Protein AF-A0A933ECZ1-F1 (afdb_monomer)

Sequence (88 aa):
MPANRGETERTDGAGVGASAETLKVVQALRAGDEAAFASLVSRYHTAMIRLAMTYVSSVAVAEEVVQETWLAVLQGLDRFQGRSSLKT

pLDDT: mean 78.26, std 18.66, range [28.7, 97.56]

Solvent-accessible surface area (backbone atoms only — not comparable to full-atom values): 5285 Å² total; per-residue (Å²): 139,87,91,82,80,94,76,90,80,83,77,81,63,62,69,58,48,55,51,53,51,50,51,51,50,54,50,35,42,56,70,66,35,61,67,51,44,53,52,51,46,67,71,43,46,68,59,46,37,57,54,35,49,77,78,38,98,40,70,70,58,16,50,52,54,46,50,54,48,51,52,51,49,53,53,47,38,54,50,48,59,68,64,66,62,80,75,130

Foldseek 3Di:
DDPDDPDPDDDPPPVVVVVVVVVVLVVCLLVVNPVSLVVVCVVCVVVQLVVLVVVDVDSVVSNVVSVVVSVVVSVVSVVCNVPVPDDD

Radius of gyration: 20.77 Å; Cα contacts (8 Å, |Δi|>4): 30; chains: 1; bounding box: 45×36×68 Å

Structure (mmCIF, N/CA/C/O backbone):
data_AF-A0A933ECZ1-F1
#
_entry.id   AF-A0A933ECZ1-F1
#
loop_
_atom_site.group_PDB
_atom_site.id
_atom_site.type_symbol
_atom_site.label_atom_id
_atom_site.label_alt_id
_atom_site.label_comp_id
_atom_site.label_asym_id
_atom_site.label_entity_id
_atom_site.label_seq_id
_atom_site.pdbx_PDB_ins_code
_atom_site.Cartn_x
_atom_site.Cartn_y
_atom_site.Cartn_z
_atom_site.occupancy
_atom_site.B_iso_or_equiv
_atom_site.auth_seq_id
_atom_site.auth_comp_id
_atom_site.auth_asym_id
_atom_site.auth_atom_id
_atom_site.pdbx_PDB_model_num
ATOM 1 N N . MET A 1 1 ? 13.910 -29.210 51.300 1.00 43.97 1 MET A N 1
ATOM 2 C CA . MET A 1 1 ? 14.551 -28.577 50.123 1.00 43.97 1 MET A CA 1
ATOM 3 C C . MET A 1 1 ? 13.877 -29.136 48.873 1.00 43.97 1 MET A C 1
ATOM 5 O O . MET A 1 1 ? 13.679 -30.345 48.850 1.00 43.97 1 MET A O 1
ATOM 9 N N . PRO A 1 2 ? 13.378 -28.291 47.953 1.00 48.19 2 PRO A N 1
ATOM 10 C CA . PRO A 1 2 ? 12.087 -28.512 47.299 1.00 48.19 2 PRO A CA 1
ATOM 11 C C . PRO A 1 2 ? 12.187 -29.005 45.849 1.00 48.19 2 PRO A C 1
ATOM 13 O O . PRO A 1 2 ? 13.002 -28.519 45.071 1.00 48.19 2 PRO A O 1
ATOM 16 N N . ALA A 1 3 ? 11.269 -29.897 45.478 1.00 55.66 3 ALA A N 1
ATOM 17 C CA . ALA A 1 3 ? 10.876 -30.161 44.101 1.00 55.66 3 ALA A CA 1
ATOM 18 C C . ALA A 1 3 ? 9.449 -29.628 43.908 1.00 55.66 3 ALA A C 1
ATOM 20 O O . ALA A 1 3 ? 8.478 -30.311 44.213 1.00 55.66 3 ALA A O 1
ATOM 21 N N . ASN A 1 4 ? 9.328 -28.379 43.463 1.00 64.06 4 ASN A N 1
ATOM 22 C CA . ASN A 1 4 ? 8.132 -27.892 42.782 1.00 64.06 4 ASN A CA 1
ATOM 23 C C . ASN A 1 4 ? 8.528 -26.695 41.911 1.00 64.06 4 ASN A C 1
ATOM 25 O O . ASN A 1 4 ? 8.804 -25.611 42.424 1.00 64.06 4 ASN A O 1
ATOM 29 N N . ARG A 1 5 ? 8.589 -26.904 40.597 1.00 56.91 5 ARG A N 1
ATOM 30 C CA . ARG A 1 5 ? 8.644 -25.828 39.607 1.00 56.91 5 ARG A CA 1
ATOM 31 C C . ARG A 1 5 ? 7.582 -26.136 38.560 1.00 56.91 5 ARG A C 1
ATOM 33 O O . ARG A 1 5 ? 7.837 -26.831 37.583 1.00 56.91 5 ARG A O 1
ATOM 40 N N . GLY A 1 6 ? 6.367 -25.676 38.847 1.00 54.84 6 GLY A N 1
ATOM 41 C CA . GLY A 1 6 ? 5.271 -25.603 37.892 1.00 54.84 6 GLY A CA 1
ATOM 42 C C . GLY A 1 6 ? 5.562 -24.548 36.831 1.00 54.84 6 GLY A C 1
ATOM 43 O O . GLY A 1 6 ? 5.177 -23.396 36.979 1.00 54.84 6 GLY A O 1
ATOM 44 N N . GLU A 1 7 ? 6.239 -24.944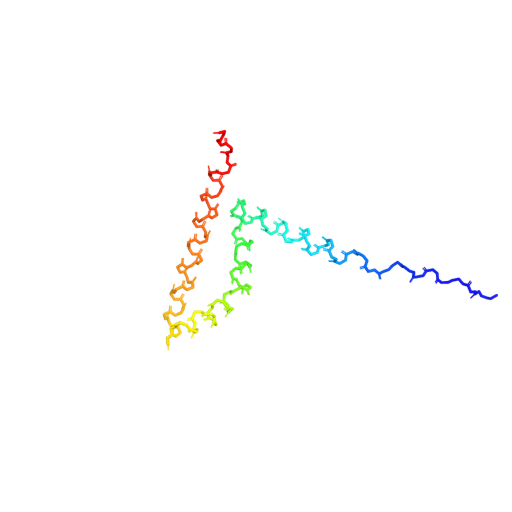 35.760 1.00 50.84 7 GLU A N 1
ATOM 45 C CA . GLU A 1 7 ? 6.452 -24.101 34.580 1.00 50.84 7 GLU A CA 1
ATOM 46 C C . GLU A 1 7 ? 5.980 -24.830 33.316 1.00 50.84 7 GLU A C 1
ATOM 48 O O . GLU A 1 7 ? 6.714 -24.987 32.348 1.00 50.84 7 GLU A O 1
ATOM 53 N N . THR A 1 8 ? 4.730 -25.292 33.312 1.00 53.94 8 THR A N 1
ATOM 54 C CA . THR A 1 8 ? 4.018 -25.690 32.082 1.00 53.94 8 THR A CA 1
ATOM 55 C C . THR A 1 8 ? 3.190 -24.549 31.491 1.00 53.94 8 THR A C 1
ATOM 57 O O . THR A 1 8 ? 2.263 -24.789 30.731 1.00 53.94 8 THR A O 1
ATOM 60 N N . GLU A 1 9 ? 3.515 -23.292 31.796 1.00 52.56 9 GLU A N 1
ATOM 61 C CA . GLU A 1 9 ? 2.712 -22.142 31.371 1.00 52.56 9 GLU A CA 1
ATOM 62 C C . GLU A 1 9 ? 3.553 -21.128 30.595 1.00 52.56 9 GLU A C 1
ATOM 64 O O . GLU A 1 9 ? 3.828 -20.011 31.029 1.00 52.56 9 GLU A O 1
ATOM 69 N N . ARG A 1 10 ? 4.028 -21.530 29.417 1.00 55.03 10 ARG A N 1
ATOM 70 C CA . ARG A 1 10 ? 4.529 -20.574 28.428 1.00 55.03 10 ARG A CA 1
ATOM 71 C C . ARG A 1 10 ? 4.472 -21.214 27.051 1.00 55.03 10 ARG A C 1
ATOM 73 O O . ARG A 1 10 ? 5.336 -22.021 26.747 1.00 55.03 10 ARG A O 1
ATOM 80 N N . THR A 1 11 ? 3.445 -20.879 26.262 1.00 55.00 11 THR A N 1
ATOM 81 C CA . THR A 1 11 ? 3.475 -20.682 24.786 1.00 55.00 11 THR A CA 1
ATOM 82 C C . THR A 1 11 ? 2.124 -20.825 24.056 1.00 55.00 11 THR A C 1
ATOM 84 O O . THR A 1 11 ? 2.127 -20.823 22.838 1.00 55.00 11 THR A O 1
ATOM 87 N N . ASP A 1 12 ? 0.951 -20.789 24.699 1.00 54.50 12 ASP A N 1
ATOM 88 C CA . ASP A 1 12 ? -0.321 -20.745 23.926 1.00 54.50 12 ASP A CA 1
ATOM 89 C C . ASP A 1 12 ? -0.763 -19.333 23.470 1.00 54.50 12 ASP A C 1
ATOM 91 O O . ASP A 1 12 ? -1.697 -19.174 22.685 1.00 54.50 12 ASP A O 1
ATOM 95 N N . GLY A 1 13 ? -0.073 -18.269 23.901 1.00 53.44 13 GLY A N 1
ATOM 96 C CA . GLY A 1 13 ? -0.459 -16.878 23.601 1.00 53.44 13 GLY A CA 1
ATOM 97 C C . GLY A 1 13 ? -0.012 -16.325 22.237 1.00 53.44 13 GLY A C 1
ATOM 98 O O . GLY A 1 13 ? -0.553 -15.319 21.778 1.00 53.44 13 GLY A O 1
ATOM 99 N N . ALA A 1 14 ? 0.966 -16.950 21.570 1.00 56.09 14 ALA A N 1
ATOM 100 C CA . ALA A 1 14 ? 1.581 -16.383 20.362 1.00 56.09 14 ALA A CA 1
ATOM 101 C C . ALA A 1 14 ? 0.697 -16.522 19.104 1.00 56.09 14 ALA A C 1
ATOM 103 O O . ALA A 1 14 ? 0.668 -15.619 18.267 1.00 56.09 14 ALA A O 1
ATOM 104 N N . GLY A 1 15 ? -0.074 -17.612 18.988 1.00 54.59 15 GLY A N 1
ATOM 105 C CA . GLY A 1 15 ? -0.953 -17.863 17.835 1.00 54.59 15 GLY A CA 1
ATOM 106 C C . GLY A 1 15 ? -2.221 -16.998 17.819 1.00 54.59 15 GLY A C 1
ATOM 107 O O . GLY A 1 15 ? -2.666 -16.538 16.763 1.00 54.59 15 GLY A O 1
ATOM 108 N N . VAL A 1 16 ? -2.776 -16.707 19.000 1.00 59.78 16 VAL A N 1
ATOM 109 C CA . VAL A 1 16 ? -3.954 -15.835 19.154 1.00 59.78 16 VAL A CA 1
ATOM 110 C C . VAL A 1 16 ? -3.571 -14.360 18.977 1.00 59.78 16 VAL A C 1
ATOM 112 O O . VAL A 1 16 ? -4.319 -13.601 18.359 1.00 59.78 16 VAL A O 1
ATOM 115 N N . GLY A 1 17 ? -2.379 -13.963 19.441 1.00 62.69 17 GLY A N 1
ATOM 116 C CA . GLY A 1 17 ? -1.864 -12.595 19.312 1.00 62.69 17 GLY A CA 1
ATOM 117 C C . GLY A 1 17 ? -1.662 -12.153 17.860 1.00 62.69 17 GLY A C 1
ATOM 118 O O . GLY A 1 17 ? -2.174 -11.104 17.471 1.00 62.69 17 GLY A O 1
ATOM 119 N N . ALA A 1 18 ? -1.011 -12.982 17.035 1.00 69.62 18 ALA A N 1
ATOM 120 C CA . ALA A 1 18 ? -0.786 -12.681 15.616 1.00 69.62 18 ALA A CA 1
ATOM 121 C C . ALA A 1 18 ? -2.099 -12.569 14.817 1.00 69.62 18 ALA A C 1
ATOM 123 O O . ALA A 1 18 ? -2.248 -11.705 13.950 1.00 69.62 18 ALA A O 1
ATOM 124 N N . SER A 1 19 ? -3.084 -13.412 15.142 1.00 76.62 19 SER A N 1
ATOM 125 C CA . SER A 1 19 ? -4.410 -13.376 14.515 1.00 76.62 19 SER A CA 1
ATOM 126 C C . SER A 1 19 ? -5.181 -12.108 14.898 1.00 76.62 19 SER A C 1
ATOM 128 O O . SER A 1 19 ? -5.748 -11.438 14.035 1.00 76.62 19 SER A O 1
ATOM 130 N N . ALA A 1 20 ? -5.158 -11.727 16.180 1.00 81.69 20 ALA A N 1
ATOM 131 C CA . ALA A 1 20 ? -5.799 -10.503 16.658 1.00 81.69 20 ALA A CA 1
ATOM 132 C C . ALA A 1 20 ? -5.138 -9.234 16.093 1.00 81.69 20 ALA A C 1
ATOM 134 O O . ALA A 1 20 ? -5.832 -8.277 15.752 1.00 81.69 20 ALA A O 1
ATOM 135 N N . GLU A 1 21 ? -3.811 -9.220 15.960 1.00 82.44 21 GLU A N 1
ATOM 136 C CA . GLU A 1 21 ? -3.072 -8.122 15.331 1.00 82.44 21 GLU A CA 1
ATOM 137 C C . GLU A 1 21 ? -3.423 -7.994 13.843 1.00 82.44 21 GLU A C 1
ATOM 139 O O . GLU A 1 21 ? -3.731 -6.900 13.369 1.00 82.44 21 GLU A O 1
ATOM 144 N N . THR A 1 22 ? -3.496 -9.122 13.133 1.00 84.44 22 THR A N 1
ATOM 145 C CA . THR A 1 22 ? -3.928 -9.163 11.728 1.00 84.44 22 THR A CA 1
ATOM 146 C C . THR A 1 22 ? -5.337 -8.590 11.567 1.00 84.44 22 THR A C 1
ATOM 148 O O . THR A 1 22 ? -5.566 -7.739 10.708 1.00 84.44 22 THR A O 1
ATOM 151 N N . LEU A 1 23 ? -6.279 -8.986 12.431 1.00 85.44 23 LEU A N 1
ATOM 152 C CA . LEU A 1 23 ? -7.647 -8.461 12.409 1.00 85.44 23 LEU A CA 1
ATOM 153 C C . LEU A 1 23 ? -7.697 -6.951 12.673 1.00 85.44 23 LEU A C 1
ATOM 155 O O . LEU A 1 23 ? -8.478 -6.251 12.028 1.00 85.44 23 LEU A O 1
ATOM 159 N N . LYS A 1 24 ? -6.865 -6.430 13.582 1.00 86.81 24 LYS A N 1
ATOM 160 C CA . LYS A 1 24 ? -6.772 -4.983 13.840 1.00 86.81 24 LYS A CA 1
ATOM 161 C C . LYS A 1 24 ? -6.275 -4.221 12.615 1.00 86.81 24 LYS A C 1
ATOM 163 O O . LYS A 1 24 ? -6.881 -3.215 12.260 1.00 86.81 24 LYS A O 1
ATOM 168 N N . VAL A 1 25 ? -5.236 -4.720 11.944 1.00 84.56 25 VAL A N 1
ATOM 169 C CA . VAL A 1 25 ? -4.724 -4.114 10.703 1.00 84.56 25 VAL A CA 1
ATOM 170 C C . VAL A 1 25 ? -5.801 -4.117 9.620 1.00 84.56 25 VAL A C 1
ATOM 172 O O . VAL A 1 25 ? -6.037 -3.092 8.989 1.00 84.56 25 VAL A O 1
ATOM 175 N N . VAL A 1 26 ? -6.518 -5.230 9.444 1.00 84.19 26 VAL A N 1
ATOM 176 C CA . VAL A 1 26 ? -7.618 -5.317 8.469 1.00 84.19 26 VAL A CA 1
ATOM 177 C C . VAL A 1 26 ? -8.734 -4.319 8.785 1.00 84.19 26 VAL A C 1
ATOM 179 O O . VAL A 1 26 ? -9.263 -3.693 7.868 1.00 84.19 26 VAL A O 1
ATOM 182 N N . GLN A 1 27 ? -9.094 -4.144 10.058 1.00 86.12 27 GLN A N 1
ATOM 183 C CA . GLN A 1 27 ? -10.100 -3.155 10.449 1.00 86.12 27 GLN A CA 1
ATOM 184 C C . GLN A 1 27 ? -9.628 -1.717 10.217 1.00 86.12 27 GLN A C 1
ATOM 186 O O . GLN A 1 27 ? -10.402 -0.922 9.694 1.00 86.12 27 GLN A O 1
ATOM 191 N N . ALA A 1 28 ? -8.370 -1.399 10.525 1.00 85.88 28 ALA A N 1
ATOM 192 C CA . ALA A 1 28 ? -7.798 -0.078 10.267 1.00 85.88 28 ALA A CA 1
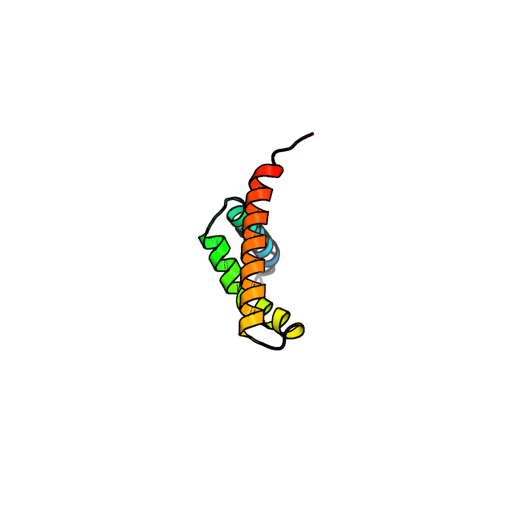ATOM 193 C C . ALA A 1 28 ? -7.781 0.245 8.760 1.00 85.88 28 ALA A C 1
ATOM 195 O O . ALA A 1 28 ? -8.259 1.298 8.346 1.00 85.88 28 ALA A O 1
ATOM 196 N N . LEU A 1 29 ? -7.361 -0.707 7.918 1.00 84.62 29 LEU A N 1
ATOM 197 C CA . LEU A 1 29 ? -7.405 -0.566 6.456 1.00 84.62 29 LEU A CA 1
ATOM 198 C C . LEU A 1 29 ? -8.833 -0.347 5.933 1.00 84.62 29 LEU A C 1
ATOM 200 O O . LEU A 1 29 ? -9.049 0.429 5.006 1.00 84.62 29 LEU A O 1
ATOM 204 N N . ARG A 1 30 ? -9.824 -1.012 6.539 1.00 80.75 30 ARG A N 1
ATOM 205 C CA . ARG A 1 30 ? -11.244 -0.808 6.217 1.00 80.75 30 ARG A CA 1
ATOM 206 C C . ARG A 1 30 ? -11.799 0.515 6.725 1.00 80.75 30 ARG A C 1
ATOM 208 O O . ARG A 1 30 ? -12.808 0.942 6.196 1.00 80.75 30 ARG A O 1
ATOM 215 N N . ALA A 1 31 ? -11.195 1.138 7.727 1.00 84.31 31 ALA A N 1
ATOM 216 C CA . ALA A 1 31 ? -11.592 2.458 8.206 1.00 84.31 31 ALA A CA 1
ATOM 217 C C 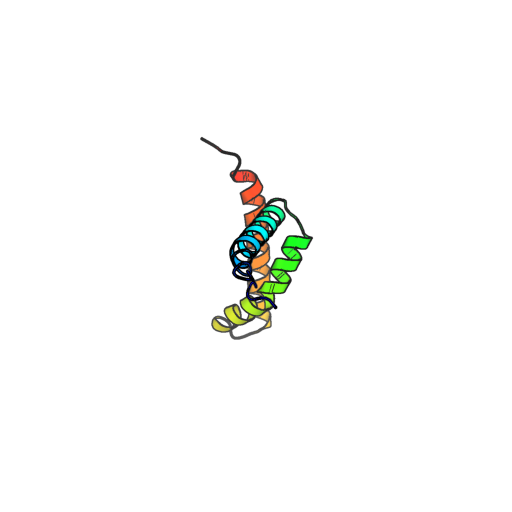. ALA A 1 31 ? -10.922 3.600 7.418 1.00 84.31 31 ALA A C 1
ATOM 219 O O . ALA A 1 31 ? -11.134 4.763 7.746 1.00 84.31 31 ALA A O 1
ATOM 220 N N . GLY A 1 32 ? -10.103 3.278 6.408 1.00 81.50 32 GLY A N 1
ATOM 221 C CA . GLY A 1 32 ? -9.335 4.268 5.654 1.00 81.50 32 GLY A CA 1
ATOM 222 C C . GLY A 1 32 ? -8.119 4.806 6.411 1.00 81.50 32 GLY A C 1
ATOM 223 O O . GLY A 1 32 ? -7.658 5.898 6.102 1.00 81.50 32 GLY A O 1
ATOM 224 N N . ASP A 1 33 ? -7.596 4.071 7.399 1.00 86.81 33 ASP A N 1
ATOM 225 C CA . ASP A 1 33 ? -6.397 4.476 8.136 1.00 86.81 33 ASP A CA 1
ATOM 226 C C . ASP A 1 33 ? -5.170 4.500 7.204 1.00 86.81 33 ASP A C 1
ATOM 228 O O . ASP A 1 33 ? -4.631 3.461 6.801 1.00 86.81 33 ASP A O 1
ATOM 232 N N . GLU A 1 34 ? -4.727 5.712 6.868 1.00 84.81 34 GLU A N 1
ATOM 233 C CA . GLU A 1 34 ? -3.578 5.958 5.997 1.00 84.81 34 GLU A CA 1
ATOM 234 C C . GLU A 1 34 ? -2.271 5.395 6.570 1.00 84.81 34 GLU A C 1
ATOM 236 O O . GLU A 1 34 ? -1.426 4.915 5.813 1.00 84.81 34 GLU A O 1
ATOM 241 N N . ALA A 1 35 ? -2.095 5.396 7.895 1.00 88.50 35 ALA A N 1
ATOM 242 C CA . ALA A 1 35 ? -0.888 4.873 8.530 1.00 88.50 35 ALA A CA 1
ATOM 243 C C . ALA A 1 35 ? -0.846 3.340 8.456 1.00 88.50 35 ALA A C 1
ATOM 245 O O . ALA A 1 35 ? 0.209 2.753 8.180 1.00 88.50 35 ALA A O 1
ATOM 246 N N . ALA A 1 36 ? -1.996 2.683 8.634 1.00 88.50 36 ALA A N 1
ATOM 247 C CA . ALA A 1 36 ? -2.122 1.244 8.416 1.00 88.50 36 ALA A CA 1
ATOM 248 C C . ALA A 1 36 ? -1.825 0.877 6.954 1.00 88.50 36 ALA A C 1
ATOM 250 O O . ALA A 1 36 ? -1.110 -0.098 6.695 1.00 88.50 36 ALA A O 1
ATOM 251 N N . PHE A 1 37 ? -2.310 1.680 6.002 1.00 87.88 37 PHE A N 1
ATOM 252 C CA . PHE A 1 37 ? -2.025 1.492 4.580 1.00 87.88 37 PHE A CA 1
ATOM 253 C C . PHE A 1 37 ? -0.543 1.700 4.254 1.00 87.88 37 PHE A C 1
ATOM 255 O O . PHE A 1 37 ? 0.069 0.830 3.637 1.00 87.88 37 PHE A O 1
ATOM 262 N N . ALA A 1 38 ? 0.076 2.781 4.729 1.00 90.50 38 ALA A N 1
ATOM 263 C CA . ALA A 1 38 ? 1.499 3.049 4.520 1.00 90.50 38 ALA A CA 1
ATOM 264 C C . ALA A 1 38 ? 2.389 1.922 5.074 1.00 90.50 38 ALA A C 1
ATOM 266 O O . ALA A 1 38 ? 3.354 1.506 4.426 1.00 90.50 38 ALA A O 1
ATOM 267 N N . SER A 1 39 ? 2.034 1.375 6.241 1.00 91.19 39 SER A N 1
ATOM 268 C CA . SER A 1 39 ? 2.724 0.225 6.835 1.00 91.19 39 SER A CA 1
ATOM 269 C C . SER A 1 39 ? 2.587 -1.038 5.975 1.00 91.19 39 SER A C 1
ATOM 271 O O . SER A 1 39 ? 3.572 -1.744 5.739 1.00 91.19 39 SER A O 1
ATOM 273 N N . LEU A 1 40 ? 1.388 -1.298 5.441 1.00 90.50 40 LEU A N 1
ATOM 274 C CA . LEU A 1 40 ? 1.138 -2.406 4.518 1.00 90.50 40 LEU A CA 1
ATOM 275 C C . LEU A 1 40 ? 1.966 -2.258 3.233 1.00 90.50 40 LEU A C 1
ATOM 277 O O . LEU A 1 40 ? 2.664 -3.195 2.839 1.00 90.50 40 LEU A O 1
ATOM 281 N N . VAL A 1 41 ? 1.932 -1.074 2.616 1.00 91.50 41 VAL A N 1
ATOM 282 C CA . VAL A 1 41 ? 2.703 -0.763 1.408 1.00 91.50 41 VAL A CA 1
ATOM 283 C C . VAL A 1 41 ? 4.185 -0.985 1.669 1.00 91.50 41 VAL A C 1
ATOM 285 O O . VAL A 1 41 ? 4.807 -1.775 0.965 1.00 91.50 41 VAL A O 1
ATOM 288 N N . SER A 1 42 ? 4.741 -0.377 2.717 1.00 92.31 42 SER A N 1
ATOM 289 C CA . SER A 1 42 ? 6.159 -0.517 3.069 1.00 92.31 42 SER A CA 1
ATOM 290 C C . SER A 1 42 ? 6.573 -1.982 3.251 1.00 92.31 42 SER A C 1
ATOM 292 O O . SER A 1 42 ? 7.622 -2.400 2.755 1.00 92.31 42 SER A O 1
ATOM 294 N N . ARG A 1 43 ? 5.722 -2.791 3.895 1.00 93.88 43 ARG A N 1
ATOM 295 C CA . ARG A 1 43 ? 5.989 -4.213 4.145 1.00 93.88 43 ARG A CA 1
ATOM 296 C C . ARG A 1 43 ? 6.010 -5.054 2.869 1.00 93.88 43 ARG A C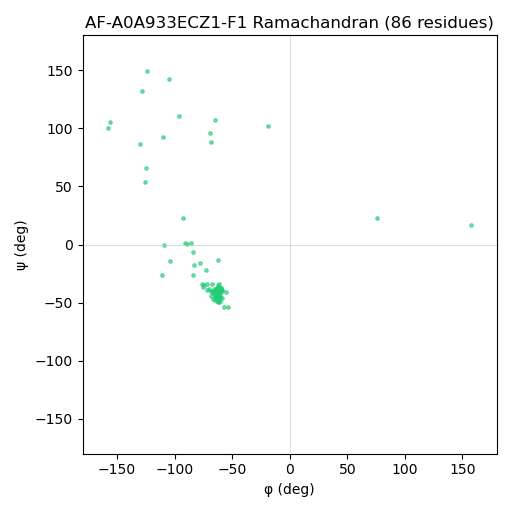 1
ATOM 298 O O . ARG A 1 43 ? 6.843 -5.952 2.757 1.00 93.88 43 ARG A O 1
ATOM 305 N N . TYR A 1 44 ? 5.098 -4.801 1.931 1.00 94.38 44 TYR A N 1
ATOM 306 C CA . TYR A 1 44 ? 4.903 -5.672 0.765 1.00 94.38 44 TYR A CA 1
ATOM 307 C C . TYR A 1 44 ? 5.481 -5.122 -0.540 1.00 94.38 44 TYR A C 1
ATOM 309 O O . TYR A 1 44 ? 5.658 -5.895 -1.481 1.00 94.38 44 TYR A O 1
ATOM 317 N N . HIS A 1 45 ? 5.836 -3.839 -0.607 1.00 92.38 45 HIS A N 1
ATOM 318 C CA . HIS A 1 45 ? 6.303 -3.188 -1.833 1.00 92.38 45 HIS A CA 1
ATOM 319 C C . HIS A 1 45 ? 7.473 -3.938 -2.481 1.00 92.38 45 HIS A C 1
ATOM 321 O O . HIS A 1 45 ? 7.365 -4.375 -3.624 1.00 92.38 45 HIS A O 1
ATOM 327 N N . THR A 1 46 ? 8.548 -4.206 -1.734 1.00 94.94 46 THR A N 1
ATOM 328 C CA . THR A 1 46 ? 9.721 -4.931 -2.253 1.00 94.94 46 THR A CA 1
ATOM 329 C C . THR A 1 46 ? 9.373 -6.332 -2.763 1.00 94.94 46 THR A C 1
ATOM 331 O O . THR A 1 46 ? 9.919 -6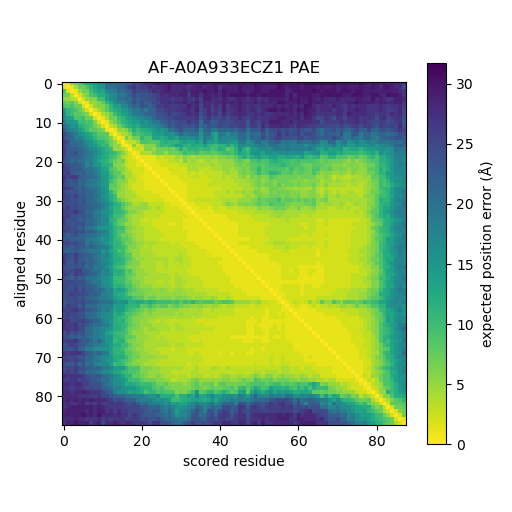.780 -3.770 1.00 94.94 46 THR A O 1
ATOM 334 N N . ALA A 1 47 ? 8.466 -7.040 -2.086 1.00 96.62 47 ALA A N 1
ATOM 335 C CA . ALA A 1 47 ? 8.032 -8.367 -2.516 1.00 96.62 47 ALA A CA 1
ATOM 336 C C . ALA A 1 47 ? 7.217 -8.299 -3.817 1.00 96.62 47 ALA A C 1
ATOM 338 O O . ALA A 1 47 ? 7.417 -9.125 -4.705 1.00 96.62 47 ALA A O 1
ATOM 339 N N . MET A 1 48 ? 6.355 -7.292 -3.963 1.00 96.25 48 MET A N 1
ATOM 340 C CA . MET A 1 48 ? 5.572 -7.102 -5.184 1.00 96.25 48 MET A CA 1
ATOM 341 C C . MET A 1 48 ? 6.421 -6.627 -6.360 1.00 96.25 48 MET A C 1
ATOM 343 O O . MET A 1 48 ? 6.186 -7.082 -7.472 1.00 96.25 48 MET A O 1
ATOM 347 N N . ILE A 1 49 ? 7.454 -5.809 -6.132 1.00 96.75 49 ILE A N 1
ATOM 348 C CA . ILE A 1 49 ? 8.430 -5.466 -7.179 1.00 96.75 49 ILE A CA 1
ATOM 349 C C . ILE A 1 49 ? 9.142 -6.728 -7.665 1.00 96.75 49 ILE A C 1
ATOM 351 O O . ILE A 1 49 ? 9.218 -6.969 -8.867 1.00 96.75 49 ILE A O 1
ATOM 355 N N . ARG A 1 50 ? 9.610 -7.584 -6.745 1.00 96.50 50 ARG A N 1
ATOM 356 C CA . ARG A 1 50 ? 10.240 -8.866 -7.108 1.00 96.50 50 ARG A CA 1
ATOM 357 C C . ARG A 1 50 ? 9.301 -9.761 -7.911 1.00 96.50 50 ARG A C 1
ATOM 359 O O . ARG A 1 50 ? 9.756 -10.400 -8.851 1.00 96.50 50 ARG A O 1
ATOM 366 N N . LEU A 1 51 ? 8.018 -9.790 -7.555 1.00 96.69 51 LEU A N 1
ATOM 367 C CA . LEU A 1 51 ? 7.001 -10.520 -8.305 1.00 96.69 51 LEU A CA 1
ATOM 368 C C . LEU A 1 51 ? 6.768 -9.906 -9.691 1.00 96.69 51 LEU A C 1
ATOM 370 O O . LEU A 1 51 ? 6.759 -10.625 -10.678 1.00 96.69 51 LEU A O 1
ATOM 374 N N . ALA A 1 52 ? 6.619 -8.588 -9.803 1.00 96.62 52 ALA A N 1
ATOM 375 C CA . ALA A 1 52 ? 6.427 -7.925 -11.090 1.00 96.62 52 ALA A CA 1
ATOM 376 C C . ALA A 1 52 ? 7.625 -8.161 -12.027 1.00 96.62 52 ALA A C 1
ATOM 378 O O . ALA A 1 52 ? 7.438 -8.464 -13.204 1.00 96.62 52 ALA A O 1
ATOM 379 N N . MET A 1 53 ? 8.846 -8.151 -11.487 1.00 97.56 53 MET A N 1
ATOM 380 C CA . MET A 1 53 ? 10.078 -8.472 -12.217 1.00 97.56 53 MET A CA 1
ATOM 381 C C . MET A 1 53 ? 10.132 -9.908 -12.767 1.00 97.56 53 MET A C 1
ATOM 383 O O . MET A 1 53 ? 10.976 -10.188 -13.615 1.00 97.56 53 MET A O 1
ATOM 387 N N . THR A 1 54 ? 9.250 -10.827 -12.348 1.00 97.44 54 THR A N 1
ATOM 388 C CA . THR A 1 54 ? 9.129 -12.139 -13.015 1.00 97.44 54 THR A CA 1
ATOM 389 C C . THR A 1 54 ? 8.339 -12.068 -14.323 1.00 97.44 54 THR A C 1
ATOM 391 O O . THR A 1 54 ? 8.398 -13.005 -15.113 1.00 97.44 54 THR A O 1
ATOM 394 N N . TYR A 1 55 ? 7.596 -10.981 -14.552 1.00 96.44 55 TYR A N 1
ATOM 395 C CA . TYR A 1 55 ? 6.749 -10.771 -15.731 1.00 96.44 55 TYR A CA 1
ATOM 396 C C . TYR A 1 55 ? 7.275 -9.679 -16.667 1.00 96.44 55 TYR A C 1
ATOM 398 O O . TYR A 1 55 ? 6.990 -9.720 -17.862 1.00 96.44 55 TYR A O 1
ATOM 406 N N . VAL A 1 56 ? 8.039 -8.711 -16.151 1.00 95.62 56 VAL A N 1
ATOM 407 C CA . VAL A 1 56 ? 8.592 -7.598 -16.937 1.00 95.62 56 VAL A CA 1
ATOM 408 C C . VAL A 1 56 ? 10.111 -7.526 -16.818 1.00 95.62 56 VAL A C 1
ATOM 410 O O . VAL A 1 56 ? 10.689 -7.863 -15.791 1.00 95.62 56 VAL A O 1
ATOM 413 N N . SER A 1 57 ? 10.772 -7.053 -17.874 1.00 90.88 57 SER A N 1
ATOM 414 C CA . SER A 1 57 ? 12.242 -6.994 -17.942 1.00 90.88 57 SER A CA 1
ATOM 415 C C . SER A 1 57 ? 12.845 -5.677 -17.434 1.00 90.88 57 SER A C 1
ATOM 417 O O . SER A 1 57 ? 14.059 -5.507 -17.492 1.00 90.88 57 SER A O 1
ATOM 419 N N . SER A 1 58 ? 12.024 -4.733 -16.961 1.00 96.25 58 SER A N 1
ATOM 420 C CA . SER A 1 58 ? 12.455 -3.403 -16.513 1.00 96.25 58 SER A CA 1
ATOM 421 C C . SER A 1 58 ? 11.920 -3.088 -15.122 1.00 96.25 58 SER A C 1
ATOM 423 O O . SER A 1 58 ? 10.721 -3.212 -14.876 1.00 96.25 58 SER A O 1
ATOM 425 N N . VAL A 1 59 ? 12.806 -2.608 -14.245 1.00 94.06 59 VAL A N 1
ATOM 426 C CA . VAL A 1 59 ? 12.455 -2.172 -12.884 1.00 94.06 59 VAL A CA 1
ATOM 427 C C . VAL A 1 59 ? 11.467 -1.011 -12.914 1.00 94.06 59 VAL A C 1
ATOM 429 O O . VAL A 1 59 ? 10.494 -1.041 -12.175 1.00 94.06 59 VAL A O 1
ATOM 432 N N . ALA A 1 60 ? 11.647 -0.046 -13.819 1.00 96.56 60 ALA A N 1
ATOM 433 C CA . ALA A 1 60 ? 10.730 1.088 -13.942 1.00 96.56 60 ALA A CA 1
ATOM 434 C C . ALA A 1 60 ? 9.298 0.635 -14.286 1.00 96.56 60 ALA A C 1
ATOM 436 O O . ALA A 1 60 ? 8.332 1.109 -13.701 1.00 96.56 60 ALA A O 1
ATOM 437 N N . VAL A 1 61 ? 9.160 -0.355 -15.178 1.00 96.81 61 VAL A N 1
ATOM 438 C CA . VAL A 1 61 ? 7.845 -0.917 -15.533 1.00 96.81 61 VA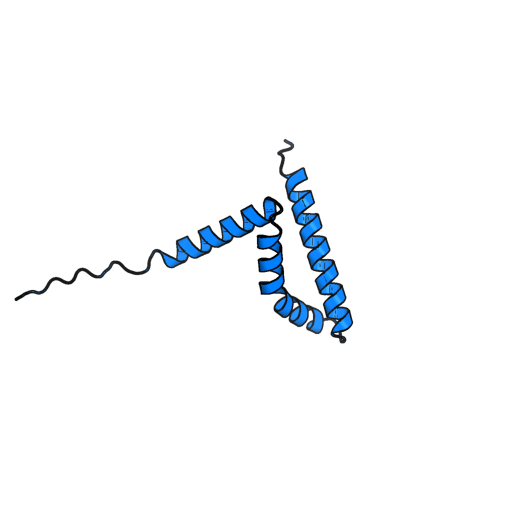L A CA 1
ATOM 439 C C . VAL A 1 61 ? 7.263 -1.718 -14.364 1.00 96.81 61 VAL A C 1
ATOM 441 O O . VAL A 1 61 ? 6.065 -1.655 -14.104 1.00 96.81 61 VAL A O 1
ATOM 444 N N . ALA A 1 62 ? 8.096 -2.457 -13.626 1.00 96.75 62 ALA A N 1
ATOM 445 C CA . ALA A 1 62 ? 7.653 -3.164 -12.427 1.00 96.75 62 ALA A CA 1
ATOM 446 C C . ALA A 1 62 ? 7.135 -2.192 -11.353 1.00 96.75 62 ALA A C 1
ATOM 448 O O . ALA A 1 62 ? 6.117 -2.468 -10.718 1.00 96.75 62 ALA A O 1
ATOM 449 N N . GLU A 1 63 ? 7.803 -1.052 -11.177 1.00 96.12 63 GLU A N 1
ATOM 450 C CA . GLU A 1 63 ? 7.382 0.011 -10.264 1.00 96.12 63 GLU A CA 1
ATOM 451 C C . GLU A 1 63 ? 6.045 0.628 -10.669 1.00 96.12 63 GLU A C 1
ATOM 453 O O . GLU A 1 63 ? 5.194 0.807 -9.799 1.00 96.12 63 GLU A O 1
ATOM 458 N N . GLU A 1 64 ? 5.823 0.909 -11.954 1.00 96.56 64 GLU A N 1
ATOM 459 C CA . GLU A 1 64 ? 4.527 1.398 -12.447 1.00 96.56 64 GLU A CA 1
ATOM 460 C C . GLU A 1 64 ? 3.403 0.392 -12.170 1.00 96.56 64 GLU A C 1
ATOM 462 O O . GLU A 1 64 ? 2.381 0.746 -11.583 1.00 96.56 64 GLU A O 1
ATOM 467 N N . VAL A 1 65 ? 3.606 -0.888 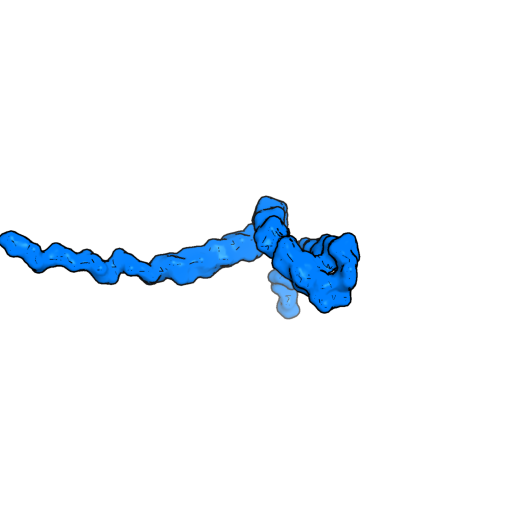-12.499 1.00 96.56 65 VAL A N 1
ATOM 468 C CA . VAL A 1 65 ? 2.600 -1.940 -12.260 1.00 96.56 65 VAL A CA 1
ATOM 469 C C . VAL A 1 65 ? 2.273 -2.074 -10.771 1.00 96.56 65 VAL A C 1
ATOM 471 O O . VAL A 1 65 ? 1.107 -2.210 -10.387 1.00 96.56 65 VAL A O 1
ATOM 474 N N . VAL A 1 66 ? 3.292 -2.034 -9.910 1.00 96.38 66 VAL A N 1
ATOM 475 C CA . VAL A 1 66 ? 3.109 -2.106 -8.455 1.00 96.38 66 VAL A CA 1
ATOM 476 C C . VAL A 1 66 ? 2.366 -0.882 -7.923 1.00 96.38 66 VAL A C 1
ATOM 478 O O . VAL A 1 66 ? 1.501 -1.037 -7.059 1.00 96.38 66 VAL A O 1
ATOM 481 N N . GLN A 1 67 ? 2.657 0.313 -8.436 1.00 95.25 67 GLN A N 1
ATOM 482 C CA . GLN A 1 67 ? 1.941 1.535 -8.068 1.00 95.25 67 GLN A CA 1
ATOM 483 C C . GLN A 1 67 ? 0.459 1.459 -8.457 1.00 95.25 67 GLN A C 1
ATOM 485 O O . GLN A 1 67 ? -0.401 1.641 -7.593 1.00 95.25 67 GLN A O 1
ATOM 490 N N . GLU A 1 68 ? 0.151 1.081 -9.700 1.00 95.56 68 GLU A N 1
ATOM 491 C CA . GLU A 1 68 ? -1.232 0.904 -10.172 1.00 95.56 68 GLU A CA 1
ATOM 492 C C . GLU A 1 68 ? -1.987 -0.151 -9.352 1.00 95.56 68 GLU A C 1
ATOM 494 O O . GLU A 1 68 ? -3.162 0.013 -9.017 1.00 95.56 68 GLU A O 1
ATOM 499 N N . THR A 1 69 ? -1.294 -1.217 -8.948 1.00 94.38 69 THR A N 1
ATOM 500 C CA . THR A 1 69 ? -1.868 -2.257 -8.085 1.00 94.38 69 THR A CA 1
ATOM 501 C C . THR A 1 69 ? -2.258 -1.697 -6.718 1.00 94.38 69 THR A C 1
ATOM 503 O O . THR A 1 69 ? -3.355 -1.975 -6.231 1.00 94.38 69 THR A O 1
ATOM 506 N N . TRP A 1 70 ? -1.405 -0.879 -6.093 1.00 92.38 70 TRP A N 1
ATOM 507 C CA . TRP A 1 70 ? -1.735 -0.243 -4.815 1.00 92.38 70 TRP A CA 1
ATOM 508 C C . TRP A 1 70 ? -2.909 0.731 -4.927 1.00 92.38 70 TRP A C 1
ATOM 510 O O . TRP A 1 70 ? -3.766 0.745 -4.040 1.00 92.38 70 TRP A O 1
ATOM 520 N N . LEU A 1 71 ? -2.993 1.490 -6.023 1.00 90.50 71 LEU A N 1
ATOM 521 C CA . LEU A 1 71 ? -4.134 2.365 -6.299 1.00 90.50 71 LEU A CA 1
ATOM 522 C C . LEU A 1 71 ? -5.431 1.560 -6.455 1.00 90.50 71 LEU A C 1
ATOM 524 O O . LEU A 1 71 ? -6.448 1.910 -5.851 1.00 90.50 71 LEU A O 1
ATOM 528 N N . ALA A 1 72 ? -5.394 0.445 -7.187 1.00 90.12 72 ALA A N 1
ATOM 529 C CA . ALA A 1 72 ? -6.541 -0.448 -7.332 1.00 90.12 72 ALA A CA 1
ATOM 530 C C . ALA A 1 72 ? -6.976 -1.060 -5.987 1.00 90.12 72 ALA A C 1
ATOM 532 O O . ALA A 1 72 ? -8.174 -1.159 -5.710 1.00 90.12 72 ALA A O 1
ATOM 533 N N . VAL A 1 73 ? -6.023 -1.428 -5.124 1.00 87.12 73 VAL A N 1
ATOM 534 C CA . VAL A 1 73 ? -6.309 -1.911 -3.762 1.00 87.12 73 VAL A CA 1
ATOM 535 C C . VAL A 1 73 ? -6.979 -0.823 -2.924 1.00 87.12 73 VAL A C 1
ATOM 537 O O . VAL A 1 73 ? -7.989 -1.102 -2.280 1.00 87.12 73 VAL A O 1
ATOM 540 N N . LEU A 1 74 ? -6.471 0.412 -2.960 1.00 83.19 74 LEU A N 1
ATOM 541 C CA . LEU A 1 74 ? -7.040 1.538 -2.216 1.00 83.19 74 LEU A CA 1
ATOM 542 C C . LEU A 1 74 ? -8.479 1.844 -2.662 1.00 83.19 74 LEU A C 1
ATOM 544 O O . LEU A 1 74 ? -9.382 1.932 -1.831 1.00 83.19 74 LEU A O 1
ATOM 548 N N . GLN A 1 75 ? -8.719 1.909 -3.973 1.00 84.25 75 GLN A N 1
ATOM 549 C CA . GLN A 1 75 ? -10.066 2.074 -4.535 1.00 84.25 75 GLN A CA 1
ATOM 550 C C . GLN A 1 75 ? -10.987 0.895 -4.185 1.00 84.25 75 GLN A C 1
ATOM 552 O O . GLN A 1 75 ? -12.184 1.068 -3.944 1.00 84.25 75 GLN A O 1
ATOM 557 N N . GLY A 1 76 ? -10.440 -0.323 -4.156 1.00 82.69 76 GLY A N 1
ATOM 558 C CA . GLY A 1 76 ? -11.152 -1.525 -3.737 1.00 82.69 76 GLY A CA 1
ATOM 559 C C . GLY A 1 76 ? -11.583 -1.465 -2.273 1.00 82.69 76 GLY A C 1
ATOM 560 O O . GLY A 1 76 ? -12.717 -1.837 -1.968 1.00 82.69 76 GLY A O 1
ATOM 561 N N . LEU A 1 77 ? -10.721 -0.959 -1.387 1.00 77.75 77 LEU A N 1
ATOM 562 C CA . LEU A 1 77 ? -11.027 -0.750 0.030 1.00 77.75 77 LEU A CA 1
ATOM 563 C C . LEU A 1 77 ? -12.122 0.304 0.218 1.00 77.75 77 LEU A C 1
ATOM 565 O O . LEU A 1 77 ? -13.077 0.037 0.943 1.00 77.75 77 LEU A O 1
ATOM 569 N N . ASP A 1 78 ? -12.048 1.439 -0.476 1.00 70.31 78 ASP A N 1
ATOM 570 C CA . ASP A 1 78 ? -13.087 2.481 -0.438 1.00 70.31 78 ASP A CA 1
ATOM 571 C C . ASP A 1 78 ? -14.450 1.955 -0.940 1.00 70.31 78 ASP A C 1
ATOM 573 O O . ASP A 1 78 ? -15.487 2.062 -0.279 1.00 70.31 78 ASP A O 1
ATOM 577 N N . ARG A 1 79 ? -14.460 1.214 -2.057 1.00 65.81 79 ARG A N 1
ATOM 578 C CA . ARG A 1 79 ? -15.676 0.537 -2.545 1.00 65.81 79 ARG A CA 1
ATOM 579 C C . ARG A 1 79 ? -16.196 -0.515 -1.560 1.00 65.81 79 ARG A C 1
ATOM 581 O O . ARG A 1 79 ? -17.410 -0.722 -1.463 1.00 65.81 79 ARG A O 1
ATOM 588 N N . PHE A 1 80 ? -15.304 -1.210 -0.858 1.00 59.19 80 PHE A N 1
ATOM 589 C CA . PHE A 1 80 ? -15.668 -2.202 0.150 1.00 59.19 80 PHE A CA 1
ATOM 590 C C . PHE A 1 80 ? -16.334 -1.545 1.372 1.00 59.19 80 PHE A C 1
ATOM 592 O O . PHE A 1 80 ? -17.281 -2.124 1.917 1.00 59.19 80 PHE A O 1
ATOM 599 N N . GLN A 1 81 ? -15.915 -0.326 1.737 1.00 57.97 81 GLN A N 1
ATOM 600 C CA . GLN A 1 81 ? -16.576 0.516 2.742 1.00 57.97 81 GLN A CA 1
ATOM 601 C C . GLN A 1 81 ? -18.004 0.902 2.314 1.00 57.97 81 GLN A C 1
ATOM 603 O O . GLN A 1 81 ? -18.919 0.867 3.135 1.00 57.97 81 GLN A O 1
ATOM 608 N N . GLY A 1 82 ? -18.232 1.173 1.022 1.00 49.03 82 GLY A N 1
ATOM 609 C CA . GLY A 1 82 ? -19.545 1.580 0.496 1.00 49.03 82 GLY A CA 1
ATOM 610 C C . GLY A 1 82 ? -20.535 0.452 0.153 1.00 49.03 82 GLY A C 1
ATOM 611 O O . GLY A 1 82 ? -21.745 0.678 0.182 1.00 49.03 82 GLY A O 1
ATOM 612 N N . ARG A 1 83 ? -20.072 -0.766 -0.181 1.00 46.84 83 ARG A N 1
ATOM 613 C CA . ARG A 1 83 ? -20.951 -1.888 -0.608 1.00 46.84 83 ARG A CA 1
ATOM 614 C C . ARG A 1 83 ? -21.095 -3.039 0.388 1.00 46.84 83 ARG A C 1
ATOM 616 O O . ARG A 1 83 ? -21.834 -3.976 0.102 1.00 46.84 83 ARG A O 1
ATOM 623 N N . SE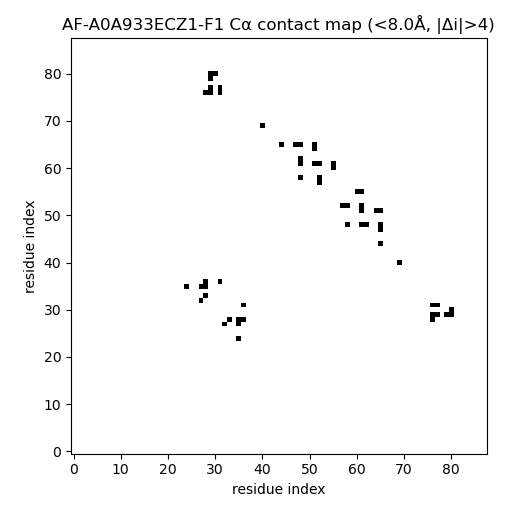R A 1 84 ? -20.437 -2.969 1.542 1.00 44.47 84 SER A N 1
ATOM 624 C CA . SER A 1 84 ? -20.687 -3.916 2.642 1.00 44.47 84 SER A CA 1
ATOM 625 C C . SER A 1 84 ? -21.789 -3.452 3.599 1.00 44.47 84 SER A C 1
ATOM 627 O O . SER A 1 84 ? -22.123 -4.176 4.534 1.00 44.47 84 SER A O 1
ATOM 629 N N . SER A 1 85 ? -22.405 -2.288 3.350 1.00 43.72 85 SER A N 1
ATOM 630 C CA . SER A 1 85 ? -23.734 -2.004 3.894 1.00 43.72 85 SER A CA 1
ATOM 631 C C . SER A 1 85 ? -24.725 -2.924 3.187 1.00 43.72 85 SER A C 1
ATOM 633 O O . SER A 1 85 ? -25.109 -2.685 2.042 1.00 43.72 85 SER A O 1
ATOM 635 N N . LEU A 1 86 ? -25.007 -4.039 3.863 1.00 44.19 86 LEU A N 1
ATOM 636 C CA . LEU A 1 86 ? -26.045 -5.029 3.595 1.00 44.19 86 LEU A CA 1
ATOM 637 C C . LEU A 1 86 ? -27.156 -4.477 2.694 1.00 44.19 86 LEU A C 1
ATOM 639 O O . LEU A 1 86 ? -28.065 -3.785 3.148 1.00 44.19 86 LEU A O 1
ATOM 643 N N . LYS A 1 87 ? -27.108 -4.842 1.415 1.00 28.70 87 LYS A N 1
ATOM 644 C CA . LYS A 1 87 ? -28.334 -5.019 0.648 1.00 28.70 87 LYS A CA 1
ATOM 645 C C . LYS A 1 87 ? -28.666 -6.504 0.679 1.00 28.70 87 LYS A C 1
ATOM 647 O O . LYS A 1 87 ? -27.897 -7.319 0.174 1.00 28.70 87 LYS A O 1
ATOM 652 N N . THR A 1 88 ? -29.749 -6.773 1.406 1.00 40.88 88 THR A N 1
ATOM 653 C CA . THR A 1 88 ? -30.683 -7.895 1.279 1.00 40.88 88 THR A CA 1
ATOM 654 C C . THR A 1 88 ? -30.799 -8.413 -0.147 1.00 40.88 88 THR A C 1
ATOM 656 O O . THR A 1 88 ? -30.812 -7.568 -1.073 1.00 40.88 88 THR A O 1
#

Nearest PDB structures (foldseek):
  5wuq-assembly1_A  TM=8.710E-01  e=1.653E-01  Bacillus subtilis subsp. subtilis str. 168
  8z6g-assembly1_B  TM=8.203E-01  e=1.989E-01  Pseudomonas aeruginosa
  2z2s-assembly2_C  TM=7.853E-01 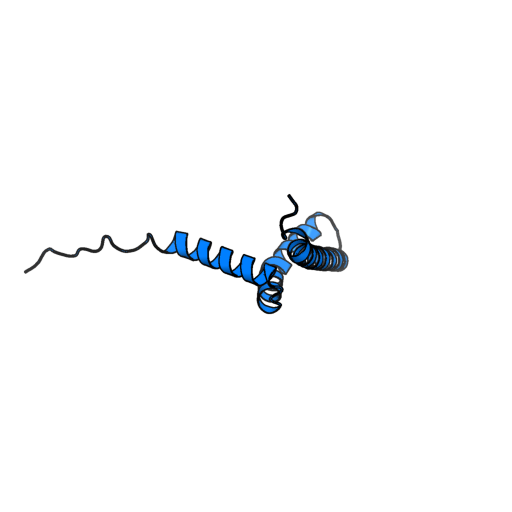 e=2.705E-01  Cereibacter sphaeroides 2.4.1

Mean predicted aligned error: 11.39 Å

Secondary structure (DSSP, 8-state):
---------SSSHHHHHHHHHHHHHHHHHHTT-HHHHHHHHHHHHHHHHHHHTTT-S-HHHHHHHHHHHHHHHHHHHHHHHHH-S---